Protein AF-A0A1A9GMR0-F1 (afdb_monomer_lite)

Sequence (52 aa):
MLAALLHDAGKNVDALGVDAAFIQLATHCWFEGGIEAYDRGQRDARGAPAEG

Secondary structure (DSSP, 8-state):
-HHHHHHHHHHHHHHH-HHHHHHHHHHHHHHHHHHHHHHHHHHHHHHS----

Organism: NCBI:txid1300347

Structure (mmCIF, N/CA/C/O backbone):
data_AF-A0A1A9GMR0-F1
#
_entry.id   AF-A0A1A9GMR0-F1
#
loop_
_atom_site.group_PDB
_atom_site.id
_atom_site.type_symbol
_atom_site.label_atom_id
_atom_site.label_alt_id
_atom_site.label_comp_id
_atom_site.label_asym_id
_atom_site.label_entity_id
_ato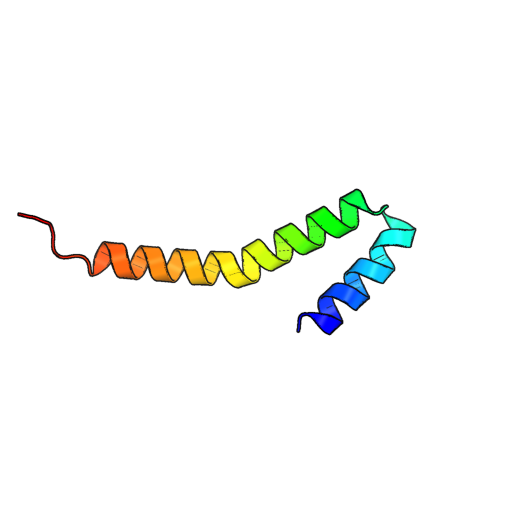m_site.label_seq_id
_atom_site.pdbx_PDB_ins_code
_atom_site.Cartn_x
_atom_site.Cartn_y
_atom_site.Cartn_z
_atom_site.occupancy
_atom_site.B_iso_or_equiv
_atom_site.auth_seq_id
_atom_site.auth_comp_id
_atom_site.auth_asym_id
_atom_site.auth_atom_id
_atom_site.pdbx_PDB_model_num
ATOM 1 N N . MET A 1 1 ? 4.638 -12.626 6.116 1.00 70.94 1 MET A N 1
ATOM 2 C CA . MET A 1 1 ? 4.656 -11.150 6.037 1.00 70.94 1 MET A CA 1
ATOM 3 C C . MET A 1 1 ? 3.242 -10.597 5.905 1.00 70.94 1 MET A C 1
ATOM 5 O O . MET A 1 1 ? 2.752 -10.052 6.881 1.00 70.94 1 MET A O 1
ATOM 9 N N . LEU A 1 2 ? 2.520 -10.885 4.813 1.00 63.84 2 LEU A N 1
ATOM 10 C CA . LEU A 1 2 ? 1.133 -10.430 4.602 1.00 63.84 2 LEU A CA 1
ATOM 11 C C . LEU A 1 2 ? 0.163 -10.762 5.754 1.00 63.84 2 LEU A C 1
ATOM 13 O O . LEU A 1 2 ? -0.582 -9.898 6.190 1.00 63.84 2 LEU A O 1
ATOM 17 N N . ALA A 1 3 ? 0.207 -11.981 6.302 1.00 68.00 3 ALA A N 1
ATOM 18 C CA . ALA A 1 3 ? -0.653 -12.359 7.430 1.00 68.00 3 ALA A CA 1
ATOM 19 C C . ALA A 1 3 ? -0.390 -11.529 8.704 1.00 68.00 3 ALA A C 1
ATOM 21 O O . ALA A 1 3 ? -1.323 -11.217 9.435 1.00 68.00 3 ALA A O 1
ATOM 22 N N . ALA A 1 4 ? 0.865 -11.138 8.954 1.00 69.69 4 ALA A N 1
ATOM 23 C CA . ALA A 1 4 ? 1.214 -10.280 10.087 1.00 69.69 4 ALA A CA 1
ATOM 24 C C . ALA A 1 4 ? 0.740 -8.837 9.859 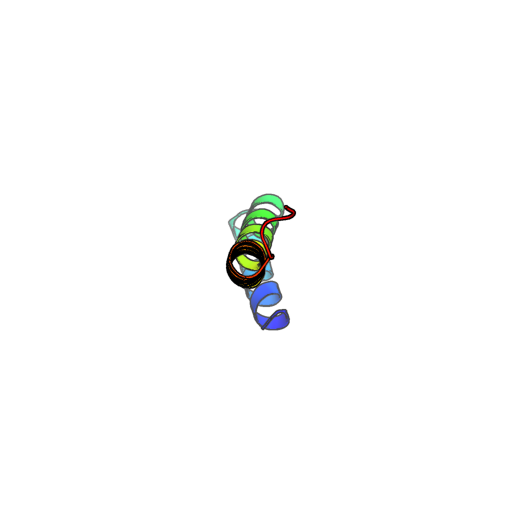1.00 69.69 4 ALA A C 1
ATOM 26 O O . ALA A 1 4 ? 0.252 -8.202 10.786 1.00 69.69 4 ALA A O 1
ATOM 27 N N . LEU A 1 5 ? 0.810 -8.357 8.615 1.00 65.81 5 LEU A N 1
ATOM 28 C CA . LEU A 1 5 ? 0.320 -7.034 8.224 1.00 65.81 5 LEU A CA 1
ATOM 29 C C . LEU A 1 5 ? -1.204 -6.932 8.298 1.00 65.81 5 LEU A C 1
ATOM 31 O O . LEU A 1 5 ? -1.729 -5.940 8.789 1.00 65.81 5 LEU A O 1
ATOM 35 N N . LEU A 1 6 ? -1.917 -7.979 7.879 1.00 69.62 6 LEU A N 1
ATOM 36 C CA . LEU A 1 6 ? -3.371 -8.060 8.024 1.00 69.62 6 LEU A CA 1
ATOM 37 C C . LEU A 1 6 ? -3.792 -8.121 9.498 1.00 69.62 6 LEU A C 1
ATOM 39 O O . LEU A 1 6 ? -4.786 -7.508 9.878 1.00 69.62 6 LEU A O 1
ATOM 43 N N . HIS A 1 7 ? -3.020 -8.821 10.334 1.00 75.31 7 HIS A N 1
ATOM 44 C CA . HIS A 1 7 ? -3.257 -8.880 11.778 1.00 75.31 7 HIS A CA 1
ATOM 45 C C . HIS A 1 7 ? -3.074 -7.517 12.455 1.00 75.31 7 HIS A C 1
ATOM 47 O O . HIS A 1 7 ? -3.868 -7.149 13.317 1.00 75.31 7 HIS A O 1
ATOM 53 N N . ASP A 1 8 ? -2.057 -6.752 12.057 1.00 69.94 8 ASP A N 1
ATOM 54 C CA . ASP A 1 8 ? -1.803 -5.422 12.619 1.00 69.94 8 ASP A CA 1
ATOM 55 C C . ASP A 1 8 ? -2.803 -4.375 12.105 1.00 69.94 8 ASP A C 1
ATOM 57 O O . ASP A 1 8 ? -3.336 -3.588 12.887 1.00 69.94 8 ASP A O 1
ATOM 61 N N . ALA A 1 9 ? -3.171 -4.442 10.820 1.00 65.50 9 ALA A N 1
ATOM 62 C CA . ALA A 1 9 ? -4.251 -3.636 10.258 1.00 65.50 9 ALA A CA 1
ATOM 63 C C . ALA A 1 9 ? -5.582 -3.899 10.979 1.00 65.50 9 ALA A C 1
ATOM 65 O O . ALA A 1 9 ? -6.279 -2.952 11.329 1.00 65.50 9 ALA A O 1
ATOM 66 N N . GLY A 1 10 ? -5.901 -5.164 11.280 1.00 67.06 10 GLY A N 1
ATOM 67 C CA . GLY A 1 10 ? -7.103 -5.541 12.029 1.00 67.06 10 GLY A CA 1
ATOM 68 C C . GLY A 1 10 ? -7.181 -4.909 13.423 1.00 67.06 10 GLY A C 1
ATOM 69 O O . GLY A 1 10 ? -8.247 -4.447 13.816 1.00 67.06 10 GLY A O 1
ATOM 70 N N . LYS A 1 11 ? -6.056 -4.798 14.143 1.00 69.56 11 LYS A N 1
ATOM 71 C CA . LYS A 1 11 ? -6.008 -4.088 15.437 1.00 69.56 11 LYS A CA 1
ATOM 72 C C . LYS A 1 11 ? -6.243 -2.583 15.298 1.00 69.56 11 LYS A C 1
ATOM 74 O O . LYS A 1 11 ? -6.804 -1.965 16.197 1.00 69.56 11 LYS A O 1
ATOM 79 N N . ASN A 1 12 ? -5.807 -1.998 14.185 1.00 62.53 12 ASN A N 1
ATOM 80 C CA . ASN A 1 12 ? -5.941 -0.567 13.926 1.00 62.53 12 ASN A CA 1
ATOM 81 C C . ASN A 1 12 ? -7.339 -0.183 13.420 1.00 62.53 12 ASN A C 1
ATOM 83 O O . ASN A 1 12 ? -7.734 0.967 13.595 1.00 62.53 12 ASN A O 1
ATOM 87 N N . VAL A 1 13 ? -8.111 -1.119 12.853 1.00 63.31 13 VAL A N 1
ATOM 88 C CA . VAL A 1 13 ? -9.501 -0.878 12.418 1.00 63.31 13 VAL A CA 1
ATOM 89 C C . VAL A 1 13 ? -10.389 -0.445 13.587 1.00 63.31 13 VAL A C 1
ATOM 91 O O . VAL A 1 13 ? -11.139 0.518 13.440 1.00 63.31 13 VAL A O 1
ATOM 94 N N . ASP A 1 14 ? -10.264 -1.090 14.749 1.00 65.06 14 ASP A N 1
ATOM 95 C CA . ASP A 1 14 ? -11.063 -0.752 15.937 1.00 65.06 14 ASP A CA 1
ATOM 96 C C . ASP A 1 14 ? -10.701 0.623 16.530 1.00 65.06 14 ASP A C 1
ATOM 98 O O . ASP A 1 14 ? -11.540 1.270 17.153 1.00 65.06 14 ASP A O 1
ATOM 102 N N . ALA A 1 15 ? -9.462 1.088 16.330 1.00 64.06 15 ALA A N 1
ATOM 103 C CA . ALA A 1 15 ? -8.961 2.341 16.900 1.00 64.06 15 ALA A CA 1
ATOM 104 C C . ALA A 1 15 ? -9.056 3.548 15.946 1.00 64.06 15 ALA A C 1
ATOM 106 O O . ALA A 1 15 ? -9.250 4.674 16.401 1.00 64.06 15 ALA A O 1
ATOM 107 N N . LEU A 1 16 ? -8.888 3.333 14.637 1.00 66.12 16 LEU A N 1
ATOM 108 C CA . LEU A 1 16 ? -8.752 4.391 13.625 1.00 66.12 16 LEU A CA 1
ATOM 109 C C . LEU A 1 16 ? -9.861 4.366 12.560 1.00 66.12 16 LEU A C 1
ATOM 111 O O . LEU A 1 16 ? -9.970 5.308 11.776 1.00 66.12 16 LEU A O 1
ATOM 115 N N . GLY A 1 17 ? -10.683 3.313 12.524 1.00 71.31 17 GLY A N 1
ATOM 116 C CA . GLY A 1 17 ? -11.668 3.081 11.471 1.00 71.31 17 GLY A CA 1
ATOM 117 C C . GLY A 1 17 ? -11.082 2.388 10.235 1.00 71.31 17 GLY A C 1
ATOM 118 O O . GLY A 1 17 ? -9.874 2.400 9.983 1.00 71.31 17 GLY A O 1
ATOM 119 N N . VAL A 1 18 ? -11.966 1.764 9.449 1.00 73.12 18 VAL A N 1
ATOM 120 C CA . VAL A 1 18 ? -11.615 0.919 8.290 1.00 73.12 18 VAL A CA 1
ATOM 121 C C . VAL A 1 18 ? -10.789 1.681 7.248 1.00 73.12 18 VAL A C 1
ATOM 123 O O . VAL A 1 18 ? -9.784 1.160 6.766 1.00 73.12 18 VAL A O 1
ATOM 126 N N . ASP A 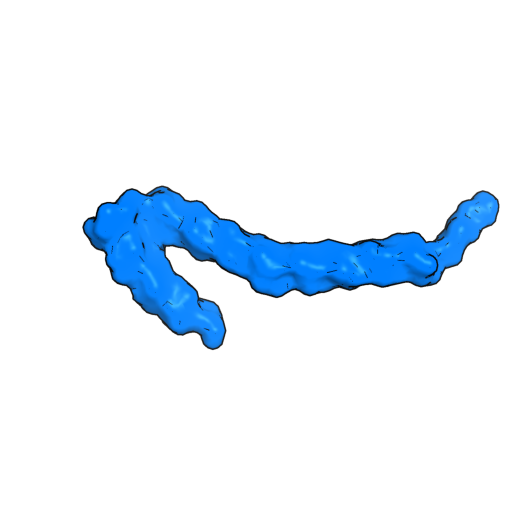1 19 ? -11.156 2.929 6.951 1.00 71.19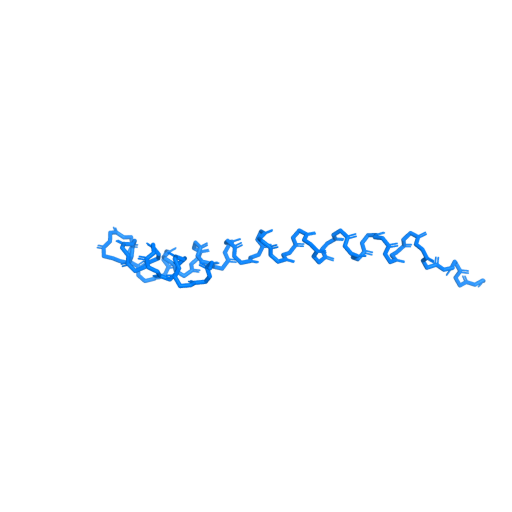 19 ASP A N 1
ATOM 127 C CA . ASP A 1 19 ? -10.486 3.738 5.925 1.00 71.19 19 ASP A CA 1
ATOM 128 C C . ASP A 1 19 ? -9.016 4.016 6.273 1.00 71.19 19 ASP A C 1
ATOM 130 O O . ASP A 1 19 ? -8.130 3.884 5.427 1.00 71.19 19 ASP A O 1
ATOM 134 N N . ALA A 1 20 ? -8.726 4.332 7.537 1.00 74.12 20 ALA A N 1
ATOM 135 C CA . ALA A 1 20 ? -7.367 4.603 7.998 1.00 74.12 20 ALA A CA 1
ATOM 136 C C . ALA A 1 20 ? -6.484 3.343 7.976 1.00 74.12 20 ALA A C 1
ATOM 138 O O . ALA A 1 20 ? -5.317 3.410 7.579 1.00 74.12 20 ALA A O 1
ATOM 139 N N . ALA A 1 21 ? -7.043 2.185 8.341 1.00 73.94 21 ALA A N 1
ATOM 140 C CA . ALA A 1 21 ? -6.339 0.906 8.271 1.00 73.94 21 ALA A CA 1
ATOM 141 C C . ALA A 1 21 ? -6.019 0.502 6.818 1.00 73.94 21 ALA A C 1
ATOM 143 O O . ALA A 1 21 ? -4.915 0.032 6.534 1.00 73.94 21 ALA A O 1
ATOM 144 N N . PHE A 1 22 ? -6.940 0.747 5.879 1.00 77.75 22 PHE A N 1
ATOM 145 C CA . PHE A 1 22 ? -6.703 0.523 4.450 1.00 77.75 22 PHE A CA 1
ATOM 146 C C . PHE A 1 22 ? -5.622 1.448 3.884 1.00 77.75 22 PHE A C 1
ATOM 148 O O . PHE A 1 22 ? -4.769 0.988 3.125 1.00 77.75 22 PHE A O 1
ATOM 155 N N . ILE A 1 23 ? -5.606 2.725 4.280 1.00 76.88 23 ILE A N 1
ATOM 156 C CA . ILE A 1 23 ? -4.558 3.673 3.875 1.00 76.88 23 ILE A CA 1
ATOM 157 C C . ILE A 1 23 ? -3.187 3.225 4.395 1.00 76.88 23 ILE A C 1
ATOM 159 O O . ILE A 1 23 ? -2.217 3.242 3.634 1.00 76.88 23 ILE A O 1
ATOM 163 N N . GLN A 1 24 ? -3.086 2.785 5.654 1.00 76.00 24 GLN A N 1
ATOM 164 C CA . GLN A 1 24 ? -1.836 2.248 6.202 1.00 76.00 24 GLN A CA 1
ATOM 165 C C . GLN A 1 24 ? -1.352 1.014 5.438 1.00 76.00 24 GLN A C 1
ATOM 167 O O . GLN A 1 24 ? -0.179 0.950 5.072 1.00 76.00 24 GLN A O 1
ATOM 172 N N . LEU A 1 25 ? -2.246 0.061 5.161 1.00 74.69 25 LEU A N 1
ATOM 173 C CA . LEU A 1 25 ? -1.902 -1.151 4.421 1.00 74.69 25 LEU A CA 1
ATOM 174 C C . LEU A 1 25 ? -1.447 -0.827 2.992 1.00 74.69 25 LEU A C 1
ATOM 176 O O . LEU A 1 25 ? -0.405 -1.310 2.560 1.00 74.69 25 LEU A O 1
ATOM 180 N N . ALA A 1 26 ? -2.182 0.031 2.280 1.00 77.50 26 ALA A N 1
ATOM 181 C CA . ALA A 1 26 ? -1.824 0.464 0.931 1.00 77.50 26 ALA A CA 1
ATOM 182 C C . ALA A 1 26 ? -0.469 1.186 0.906 1.00 77.50 26 ALA A C 1
ATOM 184 O O . ALA A 1 26 ? 0.369 0.900 0.053 1.00 77.50 26 ALA A O 1
ATOM 185 N N . THR A 1 27 ? -0.226 2.069 1.879 1.00 76.62 27 THR A N 1
ATOM 186 C CA . THR A 1 27 ? 1.057 2.765 2.048 1.00 76.62 27 THR A CA 1
ATOM 187 C C . THR A 1 27 ? 2.185 1.767 2.287 1.00 76.62 27 THR A C 1
ATOM 189 O O . THR A 1 27 ? 3.236 1.859 1.662 1.00 76.62 27 THR A O 1
ATOM 192 N N . HIS A 1 28 ? 1.967 0.773 3.145 1.00 75.31 28 HIS A N 1
ATOM 193 C CA . HIS A 1 28 ? 2.968 -0.240 3.441 1.00 75.31 28 HIS A CA 1
ATOM 194 C C . HIS A 1 28 ? 3.278 -1.127 2.229 1.00 75.31 28 HIS A C 1
ATOM 196 O O . HIS A 1 28 ? 4.442 -1.284 1.875 1.00 75.31 28 HIS A O 1
ATOM 202 N N . CYS A 1 29 ? 2.257 -1.629 1.528 1.00 74.50 29 CYS A N 1
ATOM 203 C CA . CYS A 1 29 ? 2.439 -2.387 0.288 1.00 74.50 29 CYS A CA 1
ATOM 204 C C . CYS A 1 29 ? 3.145 -1.560 -0.797 1.00 74.50 29 CYS A C 1
ATOM 206 O O . CYS A 1 29 ? 3.956 -2.099 -1.550 1.00 74.50 29 CYS A O 1
ATOM 208 N N . TRP A 1 30 ? 2.873 -0.253 -0.863 1.00 75.25 30 TRP A N 1
ATOM 209 C CA . TRP A 1 30 ? 3.585 0.666 -1.745 1.00 75.25 30 TRP A CA 1
ATOM 210 C C . TRP A 1 30 ? 5.053 0.833 -1.348 1.00 75.25 30 TRP A C 1
ATOM 212 O O . TRP A 1 30 ? 5.909 0.865 -2.220 1.00 75.25 30 TRP A O 1
ATOM 222 N N . PHE A 1 31 ? 5.390 0.912 -0.064 1.00 73.06 31 PHE A N 1
ATOM 223 C CA . PHE A 1 31 ? 6.793 1.005 0.345 1.00 73.06 31 PHE A CA 1
ATOM 224 C C . PHE A 1 31 ? 7.547 -0.317 0.163 1.00 73.06 31 PHE A C 1
ATOM 226 O O . PHE A 1 31 ? 8.660 -0.301 -0.354 1.00 73.06 31 PHE A O 1
ATOM 233 N N . GLU A 1 32 ? 6.946 -1.454 0.517 1.00 72.06 32 GLU A N 1
ATOM 234 C CA . GLU A 1 32 ? 7.591 -2.762 0.359 1.00 72.06 32 GLU A CA 1
ATOM 235 C C . GLU A 1 32 ? 7.742 -3.161 -1.117 1.00 72.06 32 GLU A C 1
ATOM 237 O O . GLU A 1 32 ? 8.814 -3.588 -1.531 1.00 72.06 32 GLU A O 1
ATOM 242 N N . GLY A 1 33 ? 6.695 -2.996 -1.931 1.00 69.50 33 GLY A N 1
ATOM 243 C CA . GLY A 1 33 ? 6.721 -3.380 -3.347 1.00 69.50 33 GLY A CA 1
ATOM 244 C C . GLY A 1 33 ? 7.157 -2.263 -4.297 1.00 69.50 33 GLY A C 1
ATOM 245 O O . GLY A 1 33 ? 7.763 -2.522 -5.335 1.00 69.50 33 GLY A O 1
ATOM 246 N N . GLY A 1 34 ? 6.859 -1.008 -3.963 1.00 71.38 34 GLY A N 1
ATOM 247 C CA . GLY A 1 34 ? 7.110 0.150 -4.821 1.00 71.38 34 GLY A CA 1
ATOM 248 C C . GLY A 1 34 ? 8.556 0.629 -4.797 1.00 71.38 34 GLY A C 1
ATOM 249 O O . GLY A 1 34 ? 9.028 1.075 -5.836 1.00 71.38 34 GLY A O 1
ATOM 250 N N . ILE A 1 35 ? 9.295 0.473 -3.690 1.00 70.56 35 ILE A N 1
ATOM 251 C CA . ILE A 1 35 ? 10.750 0.722 -3.691 1.00 70.56 35 ILE A CA 1
ATOM 252 C C . ILE A 1 35 ? 11.444 -0.285 -4.610 1.00 70.56 35 ILE A C 1
ATOM 254 O O . ILE A 1 35 ? 12.232 0.096 -5.469 1.00 70.56 35 ILE A O 1
ATOM 258 N N . GLU A 1 36 ? 11.107 -1.568 -4.485 1.00 74.56 36 GLU A N 1
ATOM 259 C CA . GLU A 1 36 ? 11.722 -2.629 -5.282 1.00 74.56 36 GLU A CA 1
ATOM 260 C C . GLU A 1 36 ? 11.383 -2.496 -6.778 1.00 74.56 36 GLU A C 1
ATOM 262 O O . GLU A 1 36 ? 12.238 -2.706 -7.645 1.00 74.56 36 GLU A O 1
ATOM 267 N N . ALA A 1 37 ? 10.145 -2.096 -7.091 1.00 68.62 37 ALA A N 1
ATOM 268 C CA . ALA A 1 37 ? 9.711 -1.779 -8.447 1.00 68.62 37 ALA A CA 1
ATOM 269 C C . ALA A 1 37 ? 10.371 -0.499 -8.992 1.00 68.62 37 ALA A C 1
ATOM 271 O O . ALA A 1 37 ? 10.779 -0.478 -10.154 1.00 68.62 37 ALA A O 1
ATOM 272 N N . TYR A 1 38 ? 10.528 0.541 -8.169 1.00 70.12 38 TYR A N 1
ATOM 273 C CA . TYR A 1 38 ? 11.217 1.778 -8.536 1.00 70.12 38 TYR A CA 1
ATOM 274 C C . TYR A 1 38 ? 12.700 1.526 -8.829 1.00 70.12 38 TYR A C 1
ATOM 276 O O . TYR A 1 38 ? 13.184 1.902 -9.894 1.00 70.12 38 TYR A O 1
ATOM 284 N N . ASP A 1 39 ? 13.407 0.815 -7.951 1.00 78.62 39 ASP A N 1
ATOM 285 C CA . ASP A 1 39 ? 14.819 0.464 -8.132 1.00 78.62 39 ASP A CA 1
ATOM 286 C C . ASP A 1 39 ? 15.044 -0.445 -9.344 1.00 78.62 39 ASP A C 1
ATOM 288 O O . ASP A 1 39 ? 16.078 -0.365 -10.014 1.00 78.62 39 ASP A O 1
ATOM 292 N N . ARG A 1 40 ? 14.088 -1.330 -9.648 1.00 78.81 40 ARG A N 1
ATOM 293 C CA . ARG A 1 40 ? 14.099 -2.124 -10.881 1.00 78.81 40 ARG A CA 1
ATOM 294 C C . ARG A 1 40 ? 13.915 -1.233 -12.107 1.00 78.81 40 ARG A C 1
ATOM 296 O O . ARG A 1 40 ? 14.76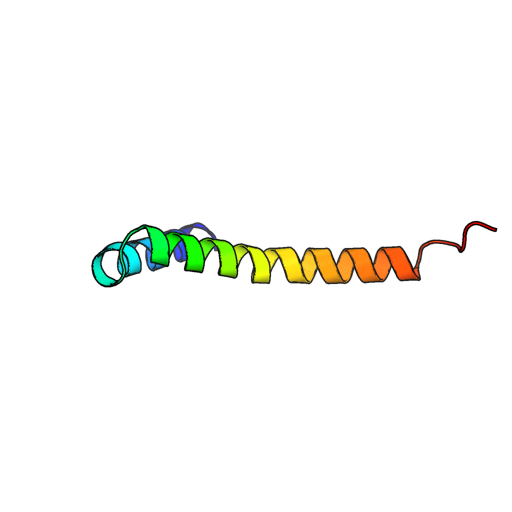4 -1.268 -12.986 1.00 78.81 40 ARG A O 1
ATOM 303 N N . GLY A 1 41 ? 12.902 -0.368 -12.117 1.00 78.81 41 GLY A N 1
ATOM 304 C CA . GLY A 1 41 ? 12.669 0.571 -13.217 1.00 78.81 41 GLY A CA 1
ATOM 305 C C . GLY A 1 41 ? 13.847 1.522 -13.457 1.00 78.81 41 GLY A C 1
ATOM 306 O O . GLY A 1 41 ? 14.202 1.792 -14.599 1.00 78.81 41 GLY A O 1
ATOM 307 N N . GLN A 1 42 ? 14.516 1.982 -12.396 1.00 83.00 42 GLN A N 1
ATOM 308 C CA . GLN A 1 42 ? 15.728 2.802 -12.498 1.00 83.00 42 GLN A CA 1
ATOM 309 C C . GLN A 1 42 ? 16.913 2.026 -13.087 1.00 83.00 42 GLN A C 1
ATOM 311 O O . GLN A 1 42 ? 17.675 2.584 -13.877 1.00 83.00 42 GLN A O 1
ATOM 316 N N . ARG A 1 43 ? 17.088 0.751 -12.716 1.00 80.94 43 ARG A N 1
ATOM 317 C CA . ARG A 1 43 ? 18.109 -0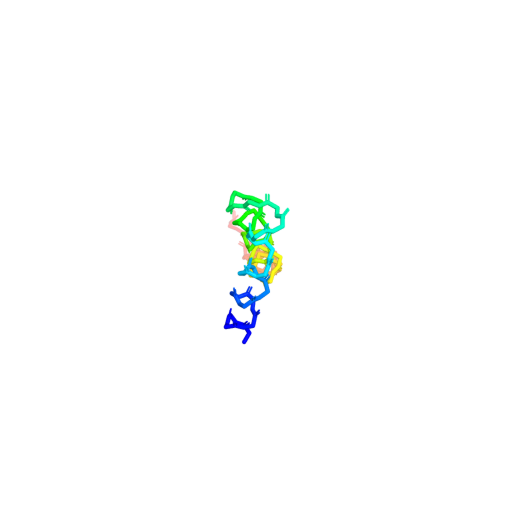.119 -13.320 1.00 80.94 43 ARG A CA 1
ATOM 318 C C . ARG A 1 43 ? 17.820 -0.380 -14.792 1.00 80.94 43 ARG A C 1
ATOM 320 O O . ARG A 1 43 ? 18.731 -0.237 -15.602 1.00 80.94 43 ARG A O 1
ATOM 327 N N . ASP A 1 44 ? 16.572 -0.678 -15.129 1.00 83.25 44 ASP A N 1
ATOM 328 C CA . ASP A 1 44 ? 16.140 -0.916 -16.505 1.00 83.25 44 ASP A CA 1
ATOM 329 C C . ASP A 1 44 ? 16.346 0.339 -17.362 1.00 83.25 44 ASP A C 1
ATOM 331 O O . ASP A 1 44 ? 16.926 0.252 -18.436 1.00 83.25 44 ASP A O 1
ATOM 335 N N . ALA A 1 45 ? 16.000 1.529 -16.860 1.00 77.25 45 ALA A N 1
ATOM 336 C CA . ALA A 1 45 ? 16.216 2.795 -17.568 1.00 77.25 45 ALA A CA 1
ATOM 337 C C . ALA A 1 45 ? 17.703 3.138 -17.782 1.00 77.25 45 ALA A C 1
ATOM 339 O O . ALA A 1 45 ? 18.053 3.776 -18.770 1.00 77.25 45 ALA A O 1
ATOM 340 N N . ARG A 1 46 ? 18.591 2.727 -16.865 1.00 81.44 46 ARG A N 1
ATOM 341 C CA . ARG A 1 46 ? 20.050 2.923 -16.985 1.00 81.44 46 ARG A CA 1
ATOM 342 C C . ARG A 1 46 ? 20.729 1.866 -17.856 1.00 81.44 46 ARG A C 1
ATOM 344 O O . ARG A 1 46 ? 21.820 2.118 -18.360 1.00 81.44 46 ARG A O 1
ATOM 351 N N . GLY A 1 47 ? 20.126 0.684 -17.965 1.00 74.31 47 GLY A N 1
ATOM 352 C CA . GLY A 1 47 ? 20.584 -0.423 -18.803 1.00 74.31 47 GLY A CA 1
ATOM 353 C C . GLY A 1 47 ? 19.941 -0.455 -20.190 1.00 74.31 47 GLY A C 1
ATOM 354 O O . GLY A 1 47 ? 20.431 -1.176 -21.057 1.00 74.31 47 GLY A O 1
ATOM 355 N N . ALA A 1 48 ? 18.870 0.310 -20.412 1.00 60.28 48 ALA A N 1
ATOM 356 C CA . ALA A 1 48 ? 18.256 0.465 -21.717 1.00 60.28 48 ALA A CA 1
ATOM 357 C C . ALA A 1 48 ? 19.285 1.098 -22.668 1.00 60.28 48 ALA A C 1
ATOM 359 O O . ALA A 1 48 ? 19.785 2.191 -22.376 1.00 60.28 48 ALA A O 1
ATOM 360 N N . PRO A 1 49 ? 19.647 0.433 -23.781 1.00 55.75 49 PRO A N 1
ATOM 361 C CA . PRO A 1 49 ? 20.445 1.085 -24.804 1.00 55.75 49 PRO A CA 1
ATOM 362 C C . PRO A 1 49 ? 19.674 2.325 -25.253 1.00 55.75 49 PRO A C 1
ATOM 364 O O . PRO A 1 49 ? 18.466 2.249 -25.472 1.00 55.75 49 PRO A O 1
ATOM 367 N N . ALA A 1 50 ? 20.366 3.462 -25.345 1.00 58.75 50 ALA A N 1
ATOM 368 C CA . ALA A 1 50 ? 19.811 4.636 -25.997 1.00 58.75 50 ALA A CA 1
ATOM 369 C C . ALA A 1 50 ? 19.356 4.185 -27.388 1.00 58.75 50 ALA A C 1
ATOM 371 O O . ALA A 1 50 ? 20.189 3.794 -28.209 1.00 58.75 50 ALA A O 1
ATOM 372 N N . GLU A 1 51 ? 18.044 4.129 -27.613 1.00 58.00 51 GLU A N 1
ATOM 373 C CA . GLU A 1 51 ? 17.526 3.963 -28.962 1.00 58.00 51 GLU A CA 1
ATOM 374 C C . GLU A 1 51 ? 18.100 5.120 -29.794 1.00 58.00 51 GLU A C 1
ATOM 376 O O . GLU A 1 51 ? 18.100 6.269 -29.341 1.00 58.00 51 GLU A O 1
ATOM 381 N N . GLY A 1 52 ? 18.745 4.745 -30.903 1.00 45.81 52 GLY A N 1
ATOM 382 C CA . GLY A 1 52 ? 19.727 5.553 -31.631 1.00 45.81 52 GLY A CA 1
ATOM 383 C C . GLY A 1 52 ? 19.198 6.790 -32.336 1.00 45.81 52 GLY A C 1
ATOM 384 O O . GLY A 1 52 ? 17.971 6.902 -32.549 1.00 45.81 52 GLY A O 1
#

Radius of gyration: 16.84 Å; chains: 1; bounding box: 32×18×48 Å

pLDDT: mean 70.95, std 7.23, range [45.81, 83.25]

Foldseek 3Di:
DVVVLVVVLVVVCVVPNNVVSVVVSVVVCCVVVVVVVVVVVVVCVVPDPPPD